Protein AF-A0A2D0QQN8-F1 (afdb_monomer)

Nearest PDB structures (foldseek):
  2l3j-assembly1_A  TM=4.358E-01  e=5.440E-01  Rattus norvegicus
  2l33-assembly1_A  TM=4.473E-01  e=2.417E+00  Homo sapiens
  4m2z-assembly1_A  TM=3.357E-01  e=1.181E+00  Aquifex aeolicus VF5
  6htu-assembly1_B  TM=4.317E-01  e=3.257E+00  Homo sapiens
  3p0c-assembly3_B-2  TM=2.765E-01  e=3.257E+00  Homo sapiens

Mean predicted aligned error: 10.03 Å

pLDDT: mean 77.39, std 14.42, range [35.22, 94.38]

Secondary structure (DSSP, 8-state):
---SSHHHHHHHHHHHHHHHHHHHHHHHHHHHHHHHHHHHHHHHHHTPPP----TT-HHHHHHT-EEEEEEE-S-TT-SS-EEEEEEEETTEEEEEEE-TTS-HHHHHHHHHHHHHHHHHHH-TTSTT--GGGGHHHHHHHHHHHSGGG------HHHHHHHHHHHHHHHT-

Structure (mmCIF, N/CA/C/O backbone):
data_AF-A0A2D0QQN8-F1
#
_entry.id   AF-A0A2D0QQN8-F1
#
loop_
_atom_site.group_PDB
_atom_site.id
_atom_site.type_symbol
_atom_site.label_atom_id
_atom_site.label_alt_id
_atom_site.label_comp_id
_atom_site.label_asym_id
_atom_site.label_entity_id
_atom_site.label_seq_id
_atom_site.pdbx_PDB_ins_code
_atom_site.Cartn_x
_atom_site.Cartn_y
_atom_site.Cartn_z
_atom_site.occupancy
_atom_site.B_iso_or_equiv
_atom_site.auth_seq_id
_atom_site.auth_comp_id
_atom_site.auth_asym_id
_atom_site.auth_atom_id
_atom_site.pdbx_PDB_model_num
ATOM 1 N N . MET A 1 1 ? -3.254 -24.231 -52.112 1.00 37.31 1 MET A N 1
ATOM 2 C CA . MET A 1 1 ? -2.057 -23.887 -51.311 1.00 37.31 1 MET A CA 1
ATOM 3 C C . MET A 1 1 ? -2.226 -22.485 -50.725 1.00 37.31 1 MET A C 1
ATOM 5 O O . MET A 1 1 ? -1.933 -21.512 -51.404 1.00 37.31 1 MET A O 1
ATOM 9 N N . ARG A 1 2 ? -2.772 -22.354 -49.509 1.00 35.22 2 ARG A N 1
ATOM 10 C CA . ARG A 1 2 ? -2.780 -21.100 -48.734 1.00 35.22 2 ARG A CA 1
ATOM 11 C C . ARG A 1 2 ? -2.558 -21.416 -47.253 1.00 35.22 2 ARG A C 1
ATOM 13 O O . ARG A 1 2 ? -3.147 -22.356 -46.738 1.00 35.22 2 ARG A O 1
ATOM 20 N N . CYS A 1 3 ? -1.676 -20.616 -46.660 1.00 37.03 3 CYS A N 1
ATOM 21 C CA . CYS A 1 3 ? -1.468 -20.322 -45.242 1.00 37.03 3 CYS A CA 1
ATOM 22 C C . CYS A 1 3 ? -1.430 -21.474 -44.223 1.00 37.03 3 CYS A C 1
ATOM 24 O O . CYS A 1 3 ? -2.368 -21.683 -43.468 1.00 37.03 3 CYS A O 1
ATOM 26 N N . TRP A 1 4 ? -0.254 -22.092 -44.078 1.00 35.31 4 TRP A N 1
ATOM 27 C CA . TRP A 1 4 ? 0.186 -22.723 -42.818 1.00 35.31 4 TRP A CA 1
ATOM 28 C C . TRP A 1 4 ? 0.997 -21.765 -41.916 1.00 35.31 4 TRP A C 1
ATOM 30 O O . TRP A 1 4 ? 1.513 -22.173 -40.881 1.00 35.31 4 TRP A O 1
ATOM 40 N N . ARG A 1 5 ? 1.137 -20.483 -42.292 1.00 40.25 5 ARG A N 1
ATOM 41 C CA . ARG A 1 5 ? 2.020 -19.525 -41.598 1.00 40.25 5 ARG A CA 1
ATOM 42 C C . ARG A 1 5 ? 1.358 -18.797 -40.412 1.00 40.25 5 ARG A C 1
ATOM 44 O O . ARG A 1 5 ? 2.071 -18.288 -39.557 1.00 40.25 5 ARG A O 1
ATOM 51 N N . ASP A 1 6 ? 0.027 -18.832 -40.308 1.00 44.50 6 ASP A N 1
ATOM 52 C CA . ASP A 1 6 ? -0.728 -18.099 -39.273 1.00 44.50 6 ASP A CA 1
ATOM 53 C C . ASP A 1 6 ? -1.042 -18.926 -38.007 1.00 44.50 6 ASP A C 1
ATOM 55 O O . ASP A 1 6 ? -1.300 -18.366 -36.941 1.00 44.50 6 ASP A O 1
ATOM 59 N N . LEU A 1 7 ? -0.945 -20.260 -38.072 1.00 42.03 7 LEU A N 1
ATOM 60 C CA . LEU A 1 7 ? -1.160 -21.146 -36.913 1.00 42.03 7 LEU A CA 1
ATOM 61 C C . LEU A 1 7 ? 0.014 -21.124 -35.917 1.00 42.03 7 LEU A C 1
ATOM 63 O O . LEU A 1 7 ? -0.201 -21.249 -34.711 1.00 42.03 7 LEU A O 1
ATOM 67 N N . GLY A 1 8 ? 1.244 -20.896 -36.395 1.00 36.53 8 GLY A N 1
ATOM 68 C CA . GLY A 1 8 ? 2.433 -20.780 -35.542 1.00 36.53 8 GLY A CA 1
ATOM 69 C C . GLY A 1 8 ? 2.409 -19.533 -34.652 1.00 36.53 8 GLY A C 1
ATOM 70 O O . GLY A 1 8 ? 2.698 -19.620 -33.464 1.00 36.53 8 GLY A O 1
ATOM 71 N N . HIS A 1 9 ? 1.969 -18.388 -35.184 1.00 42.16 9 HIS A N 1
ATOM 72 C CA . HIS A 1 9 ? 1.873 -17.139 -34.418 1.00 42.16 9 HIS A CA 1
ATOM 73 C C . HIS A 1 9 ? 0.742 -17.140 -33.381 1.00 42.16 9 HIS A C 1
ATOM 75 O O . HIS A 1 9 ? 0.879 -16.507 -32.333 1.00 42.16 9 HIS A O 1
ATOM 81 N N . CYS A 1 10 ? -0.363 -17.843 -33.648 1.00 38.53 10 CYS A N 1
ATOM 82 C CA . CYS A 1 10 ? -1.449 -17.993 -32.681 1.00 38.53 10 CYS A CA 1
ATOM 83 C C . CYS A 1 10 ? -1.025 -18.901 -31.515 1.00 38.53 10 CYS A C 1
ATOM 85 O O . CYS A 1 10 ? -1.203 -18.526 -30.359 1.00 38.53 10 CYS A O 1
ATOM 87 N N . CYS A 1 11 ? -0.361 -20.028 -31.810 1.00 42.44 11 CYS A N 1
ATOM 88 C CA . CYS A 1 11 ? 0.127 -20.964 -30.797 1.00 42.44 11 CYS A CA 1
ATOM 89 C C . CYS A 1 11 ? 1.219 -20.339 -29.906 1.00 42.44 11 CYS A C 1
ATOM 91 O O . CYS A 1 11 ? 1.130 -20.437 -28.679 1.00 42.44 11 CYS A O 1
ATOM 93 N N . GLN A 1 12 ? 2.170 -19.600 -30.498 1.00 46.25 12 GLN A N 1
ATOM 94 C CA . GLN A 1 12 ? 3.240 -18.904 -29.770 1.00 46.25 12 GLN A CA 1
ATOM 95 C C . GLN A 1 12 ? 2.690 -17.867 -28.777 1.00 46.25 12 GLN A C 1
ATOM 97 O O . GLN A 1 12 ? 3.105 -17.852 -27.624 1.00 46.25 12 GLN A O 1
ATOM 102 N N . ARG A 1 13 ? 1.680 -17.069 -29.169 1.00 47.88 13 ARG A N 1
ATOM 103 C CA . ARG A 1 13 ? 1.047 -16.086 -28.267 1.00 47.88 13 ARG A CA 1
ATOM 104 C C . ARG A 1 13 ? 0.388 -16.737 -27.053 1.00 47.88 13 ARG A C 1
ATOM 106 O O . ARG A 1 13 ? 0.477 -16.189 -25.961 1.00 47.88 13 ARG A O 1
ATOM 113 N N . THR A 1 14 ? -0.256 -17.892 -27.217 1.00 53.53 14 THR A N 1
ATOM 114 C CA . THR A 1 14 ? -0.844 -18.636 -26.087 1.00 53.53 14 THR A CA 1
ATOM 115 C C . THR A 1 14 ? 0.208 -19.212 -25.144 1.00 53.53 14 THR A C 1
ATOM 117 O O . THR A 1 14 ? -0.030 -19.253 -23.938 1.00 53.53 14 THR A O 1
ATOM 120 N N . VAL A 1 15 ? 1.356 -19.656 -25.663 1.00 57.00 15 VAL A N 1
ATOM 121 C CA . VAL A 1 15 ? 2.470 -20.152 -24.840 1.00 57.00 15 VAL A CA 1
ATOM 122 C C . VAL A 1 15 ? 3.132 -18.991 -24.100 1.00 57.00 15 VAL A C 1
ATOM 124 O O . VAL A 1 15 ? 3.266 -19.064 -22.884 1.00 57.00 15 VAL A O 1
ATOM 127 N N . ASP A 1 16 ? 3.411 -17.878 -24.781 1.00 61.62 16 ASP A N 1
ATOM 128 C CA . ASP A 1 16 ? 3.992 -16.675 -24.175 1.00 61.62 16 ASP A CA 1
ATOM 129 C C . ASP A 1 16 ? 3.077 -16.074 -23.094 1.00 61.62 16 ASP A C 1
ATOM 131 O O . ASP A 1 16 ? 3.538 -15.725 -22.009 1.00 61.62 16 ASP A O 1
ATOM 135 N N . GLN A 1 17 ? 1.759 -16.018 -23.326 1.00 60.88 17 GLN A N 1
ATOM 136 C CA . GLN A 1 17 ? 0.790 -15.563 -22.318 1.00 60.88 17 GLN A CA 1
ATOM 137 C C . GLN A 1 17 ? 0.728 -16.489 -21.100 1.00 60.88 17 GLN A C 1
ATOM 139 O O . GLN A 1 17 ? 0.661 -16.007 -19.969 1.00 60.88 17 GLN A O 1
ATOM 144 N N . ARG A 1 18 ? 0.769 -17.812 -21.307 1.00 65.62 18 ARG A N 1
ATOM 145 C CA . ARG A 1 18 ? 0.808 -18.789 -20.209 1.00 65.62 18 ARG A CA 1
ATOM 146 C C . ARG A 1 18 ? 2.106 -18.688 -19.420 1.00 65.62 18 ARG A C 1
ATOM 148 O O . ARG A 1 18 ? 2.042 -18.724 -18.197 1.00 65.62 18 ARG A O 1
ATOM 155 N N . CYS A 1 19 ? 3.241 -18.497 -20.089 1.00 68.56 19 CYS A N 1
ATOM 156 C CA . CYS A 1 19 ? 4.531 -18.260 -19.445 1.00 68.56 19 CYS A CA 1
ATOM 157 C C . CYS A 1 19 ? 4.510 -16.973 -18.609 1.00 68.56 19 CYS A C 1
ATOM 159 O O . CYS A 1 19 ? 4.942 -16.989 -17.462 1.00 68.56 19 CYS A O 1
ATOM 161 N N . LEU A 1 20 ? 3.940 -15.879 -19.126 1.00 66.62 20 LEU A N 1
ATOM 162 C CA . LEU A 1 20 ? 3.797 -14.621 -18.381 1.00 66.62 20 LEU A CA 1
ATOM 163 C C . LEU A 1 20 ? 2.878 -14.756 -17.159 1.00 66.62 20 LEU A C 1
ATOM 165 O O . LEU A 1 20 ? 3.180 -14.210 -16.099 1.00 66.62 20 LEU A O 1
ATOM 169 N N . LEU A 1 21 ? 1.764 -15.482 -17.286 1.00 72.38 21 LEU A N 1
ATOM 170 C CA . LEU A 1 21 ? 0.868 -15.782 -16.164 1.00 72.38 21 LEU A CA 1
ATOM 171 C C . LEU A 1 21 ? 1.560 -16.650 -15.106 1.00 72.38 21 LEU A C 1
ATOM 173 O O . LEU A 1 21 ? 1.434 -16.372 -13.916 1.00 72.38 21 LEU A O 1
ATOM 177 N N . TRP A 1 22 ? 2.328 -17.651 -15.536 1.00 67.19 22 TRP A N 1
ATOM 178 C CA . TRP A 1 22 ? 3.123 -18.502 -14.653 1.00 67.19 22 TRP A CA 1
ATOM 179 C C . TRP A 1 22 ? 4.190 -17.716 -13.897 1.00 67.19 22 TRP A C 1
ATOM 181 O O . TRP A 1 22 ? 4.249 -17.796 -12.673 1.00 67.19 22 TRP A O 1
ATOM 191 N N . LEU A 1 23 ? 4.964 -16.886 -14.598 1.00 71.12 23 LEU A N 1
ATOM 192 C CA . LEU A 1 23 ? 5.975 -16.019 -13.992 1.00 71.12 23 LEU A CA 1
ATOM 193 C C . LEU A 1 23 ? 5.355 -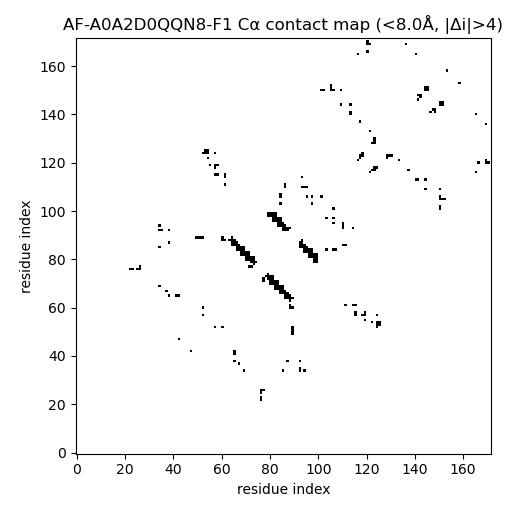15.074 -12.956 1.00 71.12 23 LEU A C 1
ATOM 195 O O . LEU A 1 23 ? 5.911 -14.885 -11.879 1.00 71.12 23 LEU A O 1
ATOM 199 N N . ARG A 1 24 ? 4.171 -14.512 -13.235 1.00 76.00 24 ARG A N 1
ATOM 200 C CA . ARG A 1 24 ? 3.439 -13.672 -12.271 1.00 76.00 24 ARG A CA 1
ATOM 201 C C . ARG A 1 24 ? 2.995 -14.449 -11.033 1.00 76.00 24 ARG A C 1
ATOM 203 O O . ARG A 1 24 ? 3.114 -13.925 -9.928 1.00 76.00 24 ARG A O 1
ATOM 210 N N . ALA A 1 25 ? 2.504 -15.675 -11.202 1.00 79.94 25 ALA A N 1
ATOM 211 C CA . ALA A 1 25 ? 2.123 -16.526 -10.080 1.00 79.94 25 ALA A CA 1
ATOM 212 C C . ALA A 1 25 ? 3.343 -16.898 -9.221 1.00 79.94 25 ALA A C 1
ATOM 214 O O . ALA A 1 25 ? 3.278 -16.832 -7.995 1.00 79.94 25 ALA A O 1
ATOM 215 N N . GLU A 1 26 ? 4.476 -17.207 -9.850 1.00 81.94 26 GLU A N 1
ATOM 216 C CA . GLU A 1 26 ? 5.728 -17.509 -9.155 1.00 81.94 26 GLU A CA 1
ATOM 217 C C . GLU A 1 26 ? 6.265 -16.295 -8.382 1.00 81.94 26 GLU A C 1
ATOM 219 O O . GLU A 1 26 ? 6.591 -16.417 -7.199 1.00 81.94 26 GLU A O 1
ATOM 224 N N . ILE A 1 27 ? 6.261 -15.102 -9.000 1.00 81.94 27 ILE A N 1
ATOM 225 C CA . ILE A 1 27 ? 6.563 -13.823 -8.328 1.00 81.94 27 ILE A CA 1
ATOM 226 C C . ILE A 1 27 ? 5.707 -13.675 -7.074 1.00 81.94 27 ILE A C 1
ATOM 228 O O . ILE A 1 27 ? 6.228 -13.393 -5.993 1.00 81.94 27 ILE A O 1
ATOM 232 N N . PHE A 1 28 ? 4.395 -13.858 -7.222 1.00 84.31 28 PHE A N 1
ATOM 233 C CA . PHE A 1 28 ? 3.441 -13.665 -6.142 1.00 84.31 28 PHE A CA 1
ATOM 234 C C . PHE A 1 28 ? 3.701 -14.622 -4.976 1.00 84.31 28 PHE A C 1
ATOM 236 O O . PHE A 1 28 ? 3.776 -14.183 -3.830 1.00 84.31 28 PHE A O 1
ATOM 243 N N . VAL A 1 29 ? 3.907 -15.911 -5.256 1.00 86.44 29 VAL A N 1
ATOM 244 C CA . VAL A 1 29 ? 4.176 -16.926 -4.228 1.00 86.44 29 VAL A CA 1
ATOM 245 C C . VAL A 1 29 ? 5.480 -16.628 -3.487 1.00 86.44 29 VAL A C 1
ATOM 247 O O . VAL A 1 29 ? 5.509 -16.652 -2.253 1.00 86.44 29 VAL A O 1
ATOM 250 N N . LEU A 1 30 ? 6.552 -16.297 -4.212 1.00 86.94 30 LEU A N 1
ATOM 251 C CA . LEU A 1 30 ? 7.842 -15.952 -3.612 1.00 86.94 30 LEU A CA 1
ATOM 252 C C . LEU A 1 30 ? 7.742 -14.710 -2.721 1.00 86.94 30 LEU A C 1
ATOM 254 O O . LEU A 1 30 ? 8.288 -14.701 -1.615 1.00 86.94 30 LEU A O 1
ATOM 258 N N . LEU A 1 31 ? 7.045 -13.671 -3.185 1.00 87.31 31 LEU A N 1
ATOM 259 C CA . LEU A 1 31 ? 6.802 -12.460 -2.403 1.00 87.31 31 LEU A CA 1
ATOM 260 C C . LEU A 1 31 ? 5.982 -12.763 -1.158 1.00 87.31 31 LEU A C 1
ATOM 262 O O . LEU A 1 31 ? 6.389 -12.372 -0.069 1.00 87.31 31 LEU A O 1
ATOM 266 N N . HIS A 1 32 ? 4.885 -13.504 -1.303 1.00 88.69 32 HIS A N 1
ATOM 267 C CA . HIS A 1 32 ? 4.028 -13.899 -0.193 1.00 88.69 32 HIS A CA 1
ATOM 268 C C . HIS A 1 32 ? 4.832 -14.588 0.915 1.00 88.69 32 HIS A C 1
ATOM 270 O O . HIS A 1 32 ? 4.762 -14.171 2.069 1.00 88.69 32 HIS A O 1
ATOM 276 N N . PHE A 1 33 ? 5.651 -15.592 0.584 1.00 88.25 33 PHE A N 1
ATOM 277 C CA . PHE A 1 33 ? 6.454 -16.289 1.591 1.00 88.25 33 PHE A CA 1
ATOM 278 C C . PHE A 1 33 ? 7.505 -15.388 2.240 1.00 88.25 33 PHE A C 1
ATOM 280 O O . PHE A 1 33 ? 7.653 -15.412 3.463 1.00 88.25 33 PHE A O 1
ATOM 287 N N . LYS A 1 34 ? 8.215 -14.572 1.452 1.00 90.19 34 LYS A N 1
ATOM 288 C CA . LYS A 1 34 ? 9.229 -13.650 1.981 1.00 90.19 34 LYS A CA 1
ATOM 289 C C . LYS A 1 34 ? 8.625 -12.605 2.911 1.00 90.19 34 LYS A C 1
ATOM 291 O O . LYS A 1 34 ? 9.156 -12.383 3.994 1.00 90.19 34 LYS A O 1
ATOM 296 N N . VAL A 1 35 ? 7.521 -11.987 2.501 1.00 90.31 35 VAL A N 1
ATOM 297 C CA . VAL A 1 35 ? 6.822 -10.972 3.294 1.00 90.31 35 VAL A CA 1
ATOM 298 C C . VAL A 1 35 ? 6.238 -11.599 4.547 1.00 90.31 35 VAL A C 1
ATOM 300 O O . VAL A 1 35 ? 6.473 -11.084 5.632 1.00 90.31 35 VAL A O 1
ATOM 303 N N . ARG A 1 36 ? 5.560 -12.748 4.437 1.00 90.56 36 ARG A N 1
ATOM 304 C CA . ARG A 1 36 ? 5.029 -13.465 5.601 1.00 90.56 36 ARG A CA 1
ATOM 305 C C . ARG A 1 36 ? 6.132 -13.781 6.609 1.00 90.56 36 ARG A C 1
ATOM 307 O O . ARG A 1 36 ? 5.957 -13.516 7.790 1.00 90.56 36 ARG A O 1
ATOM 314 N N . SER A 1 37 ? 7.270 -14.295 6.145 1.00 90.88 37 SER A N 1
ATOM 315 C CA . SER A 1 37 ? 8.417 -14.576 7.011 1.00 90.88 37 SER A CA 1
ATOM 316 C C . SER A 1 37 ? 8.975 -13.311 7.664 1.00 90.88 37 SER A C 1
ATOM 318 O O . SER A 1 37 ? 9.312 -13.350 8.842 1.00 90.88 37 SER A O 1
ATOM 320 N N . ALA A 1 38 ? 9.082 -12.206 6.923 1.00 91.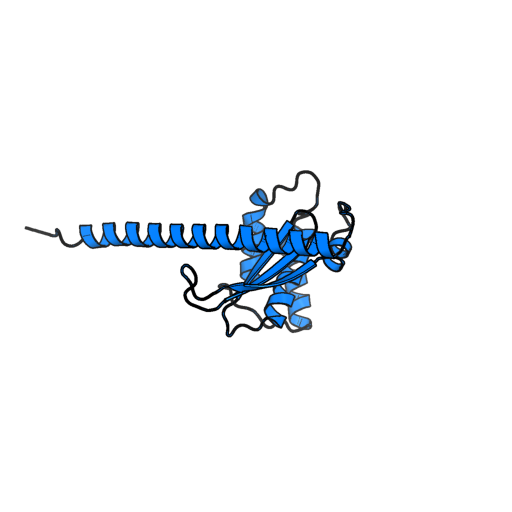00 38 ALA A N 1
ATOM 321 C CA . ALA A 1 38 ? 9.596 -10.942 7.446 1.00 91.00 38 ALA A CA 1
ATOM 322 C C . ALA A 1 38 ? 8.655 -10.323 8.489 1.00 91.00 38 ALA A C 1
ATOM 324 O O . ALA A 1 38 ? 9.115 -9.887 9.541 1.00 91.00 38 ALA A O 1
ATOM 325 N N . VAL A 1 39 ? 7.345 -10.352 8.232 1.00 88.31 39 VAL A N 1
ATOM 326 C CA . VAL A 1 39 ? 6.314 -9.900 9.174 1.00 88.31 39 VAL A CA 1
ATOM 327 C C . VAL A 1 39 ? 6.343 -10.761 10.437 1.00 88.31 39 VAL A C 1
ATOM 329 O O . VAL A 1 39 ? 6.418 -10.219 11.532 1.00 88.31 39 VAL A O 1
ATOM 332 N N . SER A 1 40 ? 6.358 -12.094 10.314 1.00 88.38 40 SER A N 1
ATOM 333 C CA . SER A 1 40 ? 6.447 -12.993 11.475 1.00 88.38 40 SER A CA 1
ATOM 334 C C . SER A 1 40 ? 7.707 -12.744 12.304 1.00 88.38 40 SER A C 1
ATOM 336 O O . SER A 1 40 ? 7.609 -12.579 13.516 1.00 88.38 40 SER A O 1
ATOM 338 N N . ALA A 1 41 ? 8.871 -12.624 11.659 1.00 89.06 41 ALA A N 1
ATOM 339 C CA . ALA A 1 41 ? 10.123 -12.335 12.354 1.00 89.06 41 ALA A CA 1
ATOM 340 C C . ALA A 1 41 ? 10.099 -10.964 13.052 1.00 89.06 41 ALA A C 1
ATOM 342 O O . ALA A 1 41 ? 10.580 -10.838 14.176 1.00 89.06 41 ALA A O 1
ATOM 343 N N . SER A 1 42 ? 9.512 -9.944 12.416 1.00 88.31 42 SER A N 1
ATOM 344 C CA . SER A 1 42 ? 9.336 -8.620 13.022 1.00 88.31 42 SER A CA 1
ATOM 345 C C . SER A 1 42 ? 8.460 -8.678 14.273 1.00 88.31 42 SER A C 1
ATOM 347 O O . SER A 1 42 ? 8.798 -8.047 15.272 1.00 88.31 42 SER A O 1
ATOM 349 N N . ARG A 1 43 ? 7.381 -9.469 14.250 1.00 86.06 43 ARG A N 1
ATOM 350 C CA . ARG A 1 43 ? 6.465 -9.634 15.393 1.00 86.06 43 ARG A CA 1
ATOM 351 C C . ARG A 1 43 ? 7.112 -10.328 16.563 1.00 86.06 43 ARG A C 1
ATOM 353 O O . ARG A 1 43 ? 6.984 -9.893 17.702 1.00 86.06 43 ARG A O 1
ATOM 360 N N . GLU A 1 44 ? 7.820 -11.408 16.272 1.00 87.81 44 GLU A N 1
ATOM 361 C CA . GLU A 1 44 ? 8.555 -12.153 17.286 1.00 87.81 44 GLU A CA 1
ATOM 362 C C . GLU A 1 44 ? 9.630 -11.269 17.928 1.00 87.81 44 GLU A C 1
ATOM 364 O O . GLU A 1 44 ? 9.767 -11.258 19.149 1.00 87.81 44 GLU A O 1
ATOM 369 N N . ALA A 1 45 ? 10.331 -10.463 17.125 1.00 88.75 45 ALA A N 1
ATOM 370 C CA . ALA A 1 45 ? 11.330 -9.520 17.618 1.00 88.75 45 ALA A CA 1
ATOM 371 C C . ALA A 1 45 ? 10.722 -8.344 18.400 1.00 88.75 45 ALA A C 1
ATOM 373 O O . ALA A 1 45 ? 11.338 -7.862 19.350 1.00 88.75 45 ALA A O 1
ATOM 374 N N . SER A 1 46 ? 9.532 -7.868 18.019 1.00 84.12 46 SER A N 1
ATOM 375 C CA . SER A 1 46 ? 8.858 -6.765 18.711 1.00 84.12 46 SER A CA 1
ATOM 376 C C . SER A 1 46 ? 8.255 -7.194 20.050 1.00 84.12 46 SER A C 1
ATOM 378 O O . SER A 1 46 ? 8.009 -6.339 20.903 1.00 84.12 46 SER A O 1
ATOM 380 N N . GLY A 1 47 ? 8.032 -8.500 20.253 1.00 77.50 47 GLY A N 1
ATOM 381 C CA . GLY A 1 47 ? 7.481 -9.069 21.485 1.00 77.50 47 GLY A CA 1
ATOM 382 C C . GLY A 1 47 ? 6.065 -8.582 21.805 1.00 77.50 47 GLY A C 1
ATOM 383 O O . GLY A 1 47 ? 5.589 -8.760 22.927 1.00 77.50 47 GLY A O 1
ATOM 384 N N . ARG A 1 48 ? 5.394 -7.929 20.847 1.00 73.56 48 ARG A N 1
ATOM 385 C CA . ARG A 1 48 ? 4.065 -7.349 21.038 1.00 73.56 48 ARG A CA 1
ATOM 386 C C . ARG A 1 48 ? 3.013 -8.445 20.980 1.00 73.56 48 ARG A C 1
ATOM 388 O O . ARG A 1 48 ? 2.969 -9.237 20.041 1.00 73.56 48 ARG A O 1
ATOM 395 N N . VAL A 1 49 ? 2.139 -8.469 21.983 1.00 64.06 49 VAL A N 1
ATOM 396 C CA . VAL A 1 49 ? 0.967 -9.343 21.969 1.00 64.06 49 VAL A CA 1
ATOM 397 C C . VAL A 1 49 ? -0.015 -8.787 20.950 1.00 64.06 49 VAL A C 1
ATOM 399 O O . VAL A 1 49 ? -0.394 -7.620 21.011 1.00 64.06 49 VAL A O 1
ATOM 402 N N . PHE A 1 50 ? -0.395 -9.630 19.997 1.00 64.00 50 PHE A N 1
ATOM 403 C CA . PHE A 1 50 ? -1.384 -9.294 18.991 1.00 64.00 50 PHE A CA 1
ATOM 404 C C . PHE A 1 50 ? -2.740 -9.036 19.659 1.00 64.00 50 PHE A C 1
ATOM 406 O O . PHE A 1 50 ? -3.318 -9.943 20.257 1.00 64.00 50 PHE A O 1
ATOM 413 N N . VAL A 1 51 ? -3.234 -7.804 19.551 1.00 65.31 51 VAL A N 1
ATOM 414 C CA . VAL A 1 51 ? -4.610 -7.442 19.896 1.00 65.31 51 VAL A CA 1
ATOM 415 C C . VAL A 1 51 ? -5.331 -7.174 18.580 1.00 65.31 51 VAL A C 1
ATOM 417 O O . VAL A 1 51 ? -4.883 -6.341 17.789 1.00 65.31 51 VAL A O 1
ATOM 420 N N . GLU A 1 52 ? -6.410 -7.909 18.311 1.00 66.38 52 GLU A N 1
ATOM 421 C CA . GLU A 1 52 ? -7.300 -7.581 17.195 1.00 66.38 52 GLU A CA 1
ATOM 422 C C . GLU A 1 52 ? -7.944 -6.228 17.489 1.00 66.38 52 GLU A C 1
ATOM 424 O O . GLU A 1 52 ? -8.797 -6.127 18.370 1.00 66.38 52 GLU A O 1
ATOM 429 N N . ALA A 1 53 ? -7.506 -5.185 16.781 1.00 67.19 53 ALA A N 1
ATOM 430 C CA . ALA A 1 53 ? -8.171 -3.892 16.853 1.00 67.19 53 ALA A CA 1
ATOM 431 C C . ALA A 1 53 ? -9.505 -3.998 16.109 1.00 67.19 53 ALA A C 1
ATOM 433 O O . ALA A 1 53 ? -9.558 -4.514 14.985 1.00 67.19 53 ALA A O 1
ATOM 434 N N . GLY A 1 54 ? -10.567 -3.543 16.763 1.00 64.94 54 GLY A N 1
ATOM 435 C CA . GLY A 1 54 ? -11.932 -3.618 16.263 1.00 64.94 54 GLY A CA 1
ATOM 436 C C . GLY A 1 54 ? -12.239 -2.571 15.192 1.00 64.94 54 GLY A C 1
ATOM 437 O O . GLY A 1 54 ? -11.409 -1.742 14.816 1.00 64.94 54 GLY A O 1
ATOM 438 N N . LEU A 1 55 ? -13.486 -2.589 14.714 1.00 66.56 55 LEU A N 1
ATOM 439 C CA . LEU A 1 55 ? -14.024 -1.525 13.862 1.00 66.56 55 LEU A CA 1
ATOM 440 C C . LEU A 1 55 ? -13.920 -0.169 14.582 1.00 66.56 55 LEU A C 1
ATOM 442 O O . LEU A 1 55 ? -14.420 -0.033 15.698 1.00 66.56 55 LEU A O 1
ATOM 446 N N . GLY A 1 56 ? -13.330 0.833 13.931 1.00 71.94 56 GLY A N 1
ATOM 447 C CA . GLY A 1 56 ? -13.089 2.170 14.491 1.00 71.94 56 GLY A CA 1
ATOM 448 C C . GLY A 1 56 ? -11.681 2.389 15.061 1.00 71.94 56 GLY A C 1
ATOM 449 O O . GLY A 1 56 ? -11.340 3.522 15.401 1.00 71.94 56 GLY A O 1
ATOM 450 N N . GLU A 1 57 ? -10.853 1.344 15.151 1.00 80.56 57 GLU A N 1
ATOM 451 C CA . GLU A 1 57 ? -9.463 1.418 15.627 1.00 80.56 57 GLU A CA 1
ATOM 452 C C . GLU A 1 57 ? -8.442 1.331 14.474 1.00 80.56 57 GLU A C 1
ATOM 454 O O . GLU A 1 57 ? -7.245 1.130 14.691 1.00 80.56 57 GLU A O 1
ATOM 459 N N . GLU A 1 58 ? -8.882 1.509 13.225 1.00 82.50 58 GLU A N 1
ATOM 460 C CA . GLU A 1 58 ? -8.063 1.315 12.024 1.00 82.50 58 GLU A CA 1
ATOM 461 C C . GLU A 1 58 ? -6.862 2.269 11.962 1.00 82.50 58 GLU A C 1
ATOM 463 O O . GLU A 1 58 ? -5.752 1.858 11.614 1.00 82.50 58 GLU A O 1
ATOM 468 N N . ALA A 1 59 ? -7.056 3.532 12.352 1.00 82.62 59 ALA A N 1
ATOM 469 C CA . ALA A 1 59 ? -5.987 4.528 12.399 1.00 82.62 59 ALA A CA 1
ATOM 470 C C . ALA A 1 59 ? -4.919 4.180 13.453 1.00 82.62 59 ALA A C 1
ATOM 472 O O . ALA A 1 59 ? -3.723 4.383 13.225 1.00 82.62 59 ALA A O 1
ATOM 473 N N . MET A 1 60 ? -5.339 3.613 14.589 1.00 83.69 60 MET A N 1
ATOM 474 C CA . MET A 1 60 ? -4.433 3.144 15.638 1.00 83.69 60 MET A CA 1
ATOM 475 C C . MET A 1 60 ? -3.660 1.908 15.168 1.00 83.69 60 MET A C 1
ATOM 477 O O . MET A 1 60 ? -2.432 1.889 15.246 1.00 83.69 60 MET A O 1
ATOM 481 N N . ALA A 1 61 ? -4.353 0.940 14.560 1.00 84.56 61 ALA A N 1
ATOM 482 C CA . ALA A 1 61 ? -3.736 -0.242 13.966 1.00 84.56 61 ALA A CA 1
ATOM 483 C C . ALA A 1 61 ? -2.691 0.121 12.894 1.00 84.56 61 ALA A C 1
ATOM 485 O O . ALA A 1 61 ? -1.640 -0.515 12.811 1.00 84.56 61 ALA A O 1
ATOM 486 N N . LEU A 1 62 ? -2.938 1.168 12.098 1.00 86.19 62 LEU A N 1
ATOM 487 C CA . LEU A 1 62 ? -1.978 1.664 11.111 1.00 86.19 62 LEU A CA 1
ATOM 488 C C . LEU A 1 62 ? -0.769 2.365 11.749 1.00 86.19 62 LEU A C 1
ATOM 490 O O . LEU A 1 62 ? 0.346 2.237 11.243 1.00 86.19 62 LEU A O 1
ATOM 494 N N . SER A 1 63 ? -0.963 3.108 12.841 1.00 85.94 63 SER A N 1
ATOM 495 C CA . SER A 1 63 ? 0.137 3.754 13.569 1.00 85.94 63 SER A CA 1
ATOM 496 C C . SER A 1 63 ? 1.073 2.737 14.226 1.00 85.94 63 SER A C 1
ATOM 498 O O . SER A 1 63 ? 2.270 2.990 14.351 1.00 85.94 63 SER A O 1
ATOM 500 N N . GLU A 1 64 ? 0.541 1.593 14.649 1.00 86.31 64 GLU A N 1
ATOM 501 C CA . GLU A 1 64 ? 1.308 0.505 15.266 1.00 86.31 64 GLU A CA 1
ATOM 502 C C . GLU A 1 64 ? 1.870 -0.501 14.256 1.00 86.31 64 GLU A C 1
ATOM 504 O O . GLU A 1 64 ? 2.587 -1.426 14.645 1.00 86.31 64 GLU A O 1
ATOM 509 N N . ALA A 1 65 ? 1.565 -0.305 12.972 1.00 87.94 65 ALA A N 1
ATOM 510 C CA . ALA A 1 65 ? 1.951 -1.190 11.892 1.00 87.94 65 ALA A CA 1
ATOM 511 C C . ALA A 1 65 ? 3.465 -1.383 11.801 1.00 87.94 65 ALA A C 1
ATOM 513 O O . ALA A 1 65 ? 4.260 -0.439 11.866 1.00 87.94 65 ALA A O 1
ATOM 514 N N . GLU A 1 66 ? 3.853 -2.625 11.552 1.00 90.19 66 GLU A N 1
ATOM 515 C CA . GLU A 1 66 ? 5.237 -2.984 11.289 1.00 90.19 66 GLU A CA 1
ATOM 516 C C . GLU A 1 66 ? 5.569 -2.685 9.834 1.00 90.19 66 GLU A C 1
ATOM 518 O O . GLU A 1 66 ? 4.745 -2.880 8.940 1.00 90.19 66 GLU A O 1
ATOM 523 N N . TYR A 1 67 ? 6.788 -2.225 9.591 1.00 91.38 67 TYR A N 1
ATOM 524 C CA . TYR A 1 67 ? 7.244 -1.841 8.266 1.00 91.38 67 TYR A CA 1
ATOM 525 C C . TYR A 1 67 ? 8.646 -2.377 8.014 1.00 91.38 67 TYR A C 1
ATOM 527 O O . TYR A 1 67 ? 9.491 -2.392 8.910 1.00 91.38 67 TYR A O 1
ATOM 535 N N . GLY A 1 68 ? 8.915 -2.749 6.767 1.00 92.56 68 GLY A N 1
ATOM 536 C CA . GLY A 1 68 ? 10.259 -3.092 6.346 1.00 92.56 68 GLY A CA 1
ATOM 537 C C . GLY A 1 68 ? 10.432 -3.100 4.838 1.00 92.56 68 GLY A C 1
ATOM 538 O O . GLY A 1 68 ? 9.485 -2.990 4.058 1.00 92.56 68 GLY A O 1
ATOM 539 N N . VAL A 1 69 ? 11.689 -3.256 4.430 1.00 93.06 69 VAL A N 1
ATOM 540 C CA . VAL A 1 69 ? 12.091 -3.322 3.025 1.00 93.06 69 VAL A CA 1
ATOM 541 C C . VAL A 1 69 ? 12.890 -4.596 2.798 1.00 93.06 69 VAL A C 1
ATOM 543 O O . VAL A 1 69 ? 13.828 -4.903 3.532 1.00 93.06 69 VAL A O 1
ATOM 546 N N . LEU A 1 70 ? 12.525 -5.342 1.762 1.00 90.88 70 LEU A N 1
ATOM 547 C CA . LEU A 1 70 ? 13.199 -6.559 1.334 1.00 90.88 70 LEU A CA 1
ATOM 548 C C . LEU A 1 70 ? 13.875 -6.322 -0.010 1.00 90.88 70 LEU A C 1
ATOM 550 O O . LEU A 1 70 ? 13.236 -5.922 -0.980 1.00 90.88 70 LEU A O 1
ATOM 554 N N . SER A 1 71 ? 15.167 -6.626 -0.090 1.00 88.00 71 SER A N 1
ATOM 555 C CA . SER A 1 71 ? 15.870 -6.646 -1.371 1.00 88.00 71 SER A CA 1
ATOM 556 C C . SER A 1 71 ? 15.521 -7.927 -2.131 1.00 88.00 71 SER A C 1
ATOM 558 O O . SER A 1 71 ? 15.725 -9.046 -1.647 1.00 88.00 71 SER A O 1
ATOM 560 N N . LEU A 1 72 ? 14.972 -7.773 -3.330 1.00 85.12 72 LEU A N 1
ATOM 561 C CA . LEU A 1 72 ? 14.684 -8.863 -4.247 1.00 85.12 72 LEU A CA 1
ATOM 562 C C . LEU A 1 72 ? 15.888 -9.023 -5.175 1.00 85.12 72 LEU A C 1
ATOM 564 O O . LEU A 1 72 ? 16.216 -8.146 -5.977 1.00 85.12 72 LEU A O 1
ATOM 568 N N . ALA A 1 73 ? 16.586 -10.147 -5.003 1.00 72.50 73 ALA A N 1
ATOM 569 C CA . ALA A 1 73 ? 17.772 -10.476 -5.777 1.00 72.50 73 ALA A CA 1
ATOM 570 C C . ALA A 1 73 ? 17.469 -10.559 -7.280 1.00 72.50 73 ALA A C 1
ATOM 572 O O . ALA A 1 73 ? 16.353 -10.871 -7.686 1.00 72.50 73 ALA A O 1
ATOM 573 N N . HIS A 1 74 ? 18.512 -10.343 -8.083 1.00 62.56 74 HIS A N 1
ATOM 574 C CA . HIS A 1 74 ? 18.497 -10.356 -9.548 1.00 62.56 74 HIS A CA 1
ATOM 575 C C . HIS A 1 74 ? 18.382 -11.776 -10.131 1.00 62.56 74 HIS A C 1
ATOM 577 O O . HIS A 1 74 ? 19.210 -12.204 -10.931 1.00 62.56 74 HIS A O 1
ATOM 583 N N . ARG A 1 75 ? 17.417 -12.558 -9.650 1.00 64.31 75 ARG A N 1
ATOM 584 C CA . ARG A 1 75 ? 17.097 -13.875 -10.195 1.00 64.31 75 ARG A CA 1
ATOM 585 C C . ARG A 1 75 ? 15.703 -13.823 -10.791 1.00 64.31 75 ARG A C 1
ATOM 587 O O . ARG A 1 75 ? 14.845 -13.094 -10.287 1.00 64.31 75 ARG A O 1
ATOM 594 N N . GLU A 1 76 ? 15.498 -14.620 -11.837 1.00 57.03 76 GLU A N 1
ATOM 595 C CA . GLU A 1 76 ? 14.157 -14.938 -12.317 1.00 57.03 76 GLU A CA 1
ATOM 596 C C . GLU A 1 76 ? 13.272 -15.249 -11.104 1.00 57.03 76 GLU A C 1
ATOM 598 O O . GLU A 1 76 ? 13.718 -15.950 -10.186 1.00 57.03 76 GLU A O 1
ATOM 603 N N . PRO A 1 77 ? 12.075 -14.657 -11.021 1.00 65.62 77 PRO A N 1
ATOM 604 C CA . PRO A 1 77 ? 11.322 -13.986 -12.092 1.00 65.62 77 PRO A CA 1
ATOM 605 C C . PRO A 1 77 ? 11.499 -12.449 -12.221 1.00 65.62 77 PRO A C 1
ATOM 607 O O . PRO A 1 77 ? 10.795 -11.819 -13.012 1.00 65.62 77 PRO A O 1
ATOM 610 N N . PHE A 1 78 ? 12.413 -11.810 -11.481 1.00 67.00 78 PHE A N 1
ATOM 611 C CA . PHE A 1 78 ? 12.622 -10.355 -11.563 1.00 67.00 78 PHE A CA 1
ATOM 612 C C . PHE A 1 78 ? 13.720 -10.000 -12.574 1.00 67.00 78 PHE A C 1
ATOM 614 O O . PHE A 1 78 ? 14.863 -10.428 -12.439 1.00 67.00 78 PHE A O 1
ATOM 621 N N . ALA A 1 79 ? 13.407 -9.139 -13.549 1.00 64.69 79 ALA A N 1
ATOM 622 C CA . ALA A 1 79 ? 14.357 -8.668 -14.570 1.00 64.69 79 ALA A CA 1
ATOM 623 C C . ALA A 1 79 ? 15.458 -7.720 -14.026 1.00 64.69 79 ALA A C 1
ATOM 625 O O . ALA A 1 79 ? 16.249 -7.166 -14.787 1.00 64.69 79 ALA A O 1
ATOM 626 N N . GLY A 1 80 ? 15.490 -7.477 -12.711 1.00 74.12 80 GLY A N 1
ATOM 627 C CA . GLY A 1 80 ? 16.226 -6.395 -12.061 1.00 74.12 80 GLY A CA 1
ATOM 628 C C . GLY A 1 80 ? 16.395 -6.631 -10.559 1.00 74.12 80 GLY A C 1
ATOM 629 O O . GLY A 1 80 ? 15.700 -7.456 -9.975 1.00 74.12 80 GLY A O 1
ATOM 630 N N . ARG A 1 81 ? 17.332 -5.912 -9.919 1.00 79.94 81 ARG A N 1
ATOM 631 C CA . ARG A 1 81 ? 17.292 -5.772 -8.453 1.00 79.94 81 ARG A CA 1
ATOM 632 C C . ARG A 1 81 ? 16.080 -4.914 -8.115 1.00 79.94 81 ARG A C 1
ATOM 634 O O . ARG A 1 81 ? 16.073 -3.745 -8.477 1.00 79.94 81 ARG A O 1
ATOM 641 N N . CYS A 1 82 ? 15.095 -5.480 -7.438 1.00 87.62 82 CYS A N 1
ATOM 642 C CA . CYS A 1 82 ? 13.900 -4.763 -6.998 1.00 87.62 82 CYS A CA 1
ATOM 643 C C . CYS A 1 82 ? 13.892 -4.657 -5.471 1.00 87.62 82 CYS A C 1
ATOM 645 O O . CYS A 1 82 ? 14.562 -5.427 -4.782 1.00 87.62 82 CYS A O 1
ATOM 647 N N . ALA A 1 83 ? 13.121 -3.723 -4.933 1.00 90.06 83 ALA A N 1
ATOM 648 C CA . ALA A 1 83 ? 12.840 -3.640 -3.506 1.00 90.06 83 ALA A CA 1
ATOM 649 C C . ALA A 1 83 ? 11.358 -3.943 -3.274 1.00 90.06 83 ALA A C 1
ATOM 651 O O . ALA A 1 83 ? 10.512 -3.413 -3.981 1.00 90.06 83 ALA A O 1
ATOM 652 N N . ALA A 1 84 ? 11.030 -4.785 -2.300 1.00 91.94 84 ALA A N 1
ATOM 653 C CA . ALA A 1 84 ? 9.663 -4.962 -1.825 1.00 91.94 84 ALA A CA 1
ATOM 654 C C . ALA A 1 84 ? 9.510 -4.253 -0.483 1.00 91.94 84 ALA A C 1
ATOM 656 O O . ALA A 1 84 ? 10.095 -4.682 0.513 1.00 91.94 84 ALA A O 1
ATOM 657 N N . LEU A 1 85 ? 8.728 -3.180 -0.462 1.00 94.12 85 LEU A N 1
ATOM 658 C CA . LEU A 1 85 ? 8.264 -2.571 0.774 1.00 94.12 85 LEU A CA 1
ATOM 659 C C . LEU A 1 85 ? 7.091 -3.390 1.285 1.00 94.12 85 LEU A C 1
ATOM 661 O O . LEU A 1 85 ? 6.214 -3.752 0.500 1.00 94.12 85 LEU A O 1
ATOM 665 N N . TRP A 1 86 ? 7.054 -3.657 2.582 1.00 94.38 86 TRP A N 1
ATOM 666 C CA . TRP A 1 86 ? 5.931 -4.333 3.209 1.00 94.38 86 TRP A CA 1
ATOM 667 C C . TRP A 1 86 ? 5.480 -3.593 4.460 1.00 94.38 86 TRP A C 1
ATOM 669 O O . TRP A 1 86 ? 6.277 -2.970 5.161 1.00 94.38 86 TRP A O 1
ATOM 679 N N . LEU A 1 87 ? 4.181 -3.676 4.720 1.00 93.38 87 LEU A N 1
ATOM 680 C CA . LEU A 1 87 ? 3.530 -3.125 5.895 1.00 93.38 87 LEU A CA 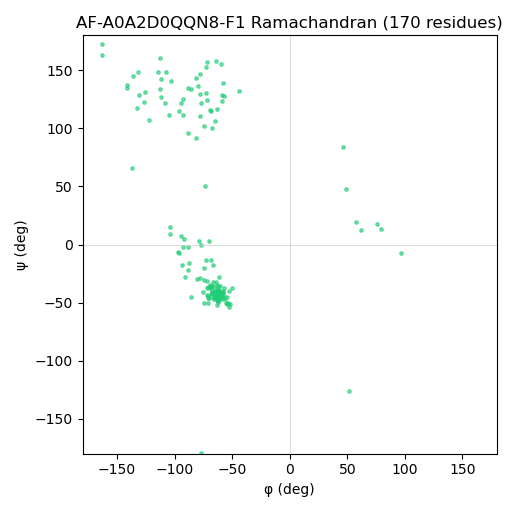1
ATOM 681 C C . LEU A 1 87 ? 2.616 -4.202 6.486 1.00 93.38 87 LEU A C 1
ATOM 683 O O . LEU A 1 87 ? 1.692 -4.667 5.817 1.00 93.38 87 LEU A O 1
ATOM 687 N N . GLY A 1 88 ? 2.893 -4.622 7.716 1.00 89.81 88 GLY A N 1
ATOM 688 C CA . GLY A 1 88 ? 2.096 -5.597 8.452 1.00 89.81 88 GLY A CA 1
ATOM 689 C C . GLY A 1 88 ? 1.111 -4.894 9.378 1.00 89.81 88 GLY A C 1
ATOM 690 O O . GLY A 1 88 ? 1.529 -4.263 10.345 1.00 89.81 88 GLY A O 1
ATOM 691 N N . VAL A 1 89 ? -0.189 -5.046 9.117 1.00 88.56 89 VAL A N 1
ATOM 692 C CA . VAL A 1 89 ? -1.265 -4.542 9.981 1.00 88.56 89 VAL A CA 1
ATOM 693 C C . VAL A 1 89 ? -2.140 -5.711 10.392 1.00 88.56 89 VAL A C 1
ATOM 695 O O . VAL A 1 89 ? -2.890 -6.252 9.585 1.00 88.56 89 VAL A O 1
ATOM 698 N N . GLN A 1 90 ? -2.041 -6.119 11.653 1.00 83.62 90 GLN A N 1
ATOM 699 C CA . GLN A 1 90 ? -2.791 -7.253 12.189 1.00 83.62 90 GLN A CA 1
ATOM 700 C C . GLN A 1 90 ? -2.673 -8.546 11.354 1.00 83.62 90 GLN A C 1
ATOM 702 O O . GLN A 1 90 ? -1.571 -9.012 11.087 1.00 83.62 90 GLN A O 1
ATOM 707 N N . ALA A 1 91 ? -3.772 -9.167 10.925 1.00 80.50 91 ALA A N 1
ATOM 708 C CA . ALA A 1 91 ? -3.744 -10.354 10.070 1.00 80.50 91 ALA A CA 1
ATOM 709 C C . ALA A 1 91 ? -3.428 -10.044 8.589 1.00 80.50 91 ALA A C 1
ATOM 711 O O . ALA A 1 91 ? -3.356 -10.963 7.774 1.00 80.50 91 ALA A O 1
ATOM 712 N N . LEU A 1 92 ? -3.232 -8.771 8.227 1.00 85.69 92 LEU A N 1
ATOM 713 C CA . LEU A 1 92 ? -3.005 -8.317 6.858 1.00 85.69 92 LEU A CA 1
ATOM 714 C C . LEU A 1 92 ? -1.550 -7.896 6.638 1.00 8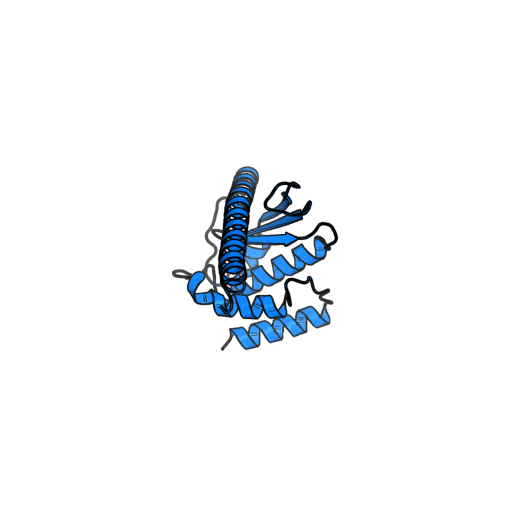5.69 92 LEU A C 1
ATOM 716 O O . LEU A 1 92 ? -0.877 -7.364 7.524 1.00 85.69 92 LEU A O 1
ATOM 720 N N . ALA A 1 93 ? -1.082 -8.093 5.410 1.00 89.38 93 ALA A N 1
ATOM 721 C CA . ALA A 1 93 ? 0.178 -7.552 4.933 1.00 89.38 93 ALA A CA 1
ATOM 722 C C . ALA A 1 93 ? -0.047 -6.875 3.581 1.00 89.38 93 ALA A C 1
ATOM 724 O O . ALA A 1 93 ? -0.600 -7.472 2.659 1.00 89.38 93 ALA A O 1
ATOM 725 N N . PHE A 1 94 ? 0.404 -5.633 3.468 1.00 91.50 94 PHE A N 1
ATOM 726 C CA . PHE A 1 94 ? 0.418 -4.873 2.226 1.00 91.50 94 PHE A CA 1
ATOM 727 C C . PHE A 1 94 ? 1.843 -4.856 1.695 1.00 91.50 94 PHE A C 1
ATOM 729 O O . PHE A 1 94 ? 2.800 -4.778 2.464 1.00 91.50 94 PHE A O 1
ATOM 736 N N . THR A 1 95 ? 2.017 -4.980 0.383 1.00 92.75 95 THR A N 1
ATOM 737 C CA . THR A 1 95 ? 3.349 -5.030 -0.228 1.00 92.75 95 THR A CA 1
ATOM 738 C C . THR A 1 95 ? 3.363 -4.257 -1.531 1.00 92.75 95 THR A C 1
ATOM 740 O O . THR A 1 95 ? 2.447 -4.386 -2.340 1.00 92.75 95 THR A O 1
ATOM 743 N N . LEU A 1 96 ? 4.425 -3.486 -1.744 1.00 91.44 96 LEU A N 1
ATOM 744 C CA . LEU A 1 96 ? 4.680 -2.753 -2.976 1.00 91.44 96 LEU A CA 1
ATOM 745 C C . LEU A 1 96 ? 6.073 -3.104 -3.496 1.00 91.44 96 LEU A C 1
ATOM 747 O O . LEU A 1 96 ? 7.069 -2.942 -2.789 1.00 91.44 96 LEU A O 1
ATOM 751 N N . VAL A 1 97 ? 6.145 -3.596 -4.732 1.00 90.00 97 VAL A N 1
ATOM 752 C CA . VAL A 1 97 ? 7.413 -3.917 -5.397 1.00 90.00 97 VAL A CA 1
ATOM 753 C C . VAL A 1 97 ? 7.840 -2.728 -6.239 1.00 90.00 97 VAL A C 1
ATOM 755 O O . VAL A 1 97 ? 7.120 -2.327 -7.144 1.00 90.00 97 VAL A O 1
ATOM 758 N N . CYS A 1 98 ? 9.023 -2.207 -5.947 1.00 89.50 98 CYS A N 1
ATOM 759 C CA . CYS A 1 98 ? 9.623 -1.060 -6.603 1.00 89.50 98 CYS A CA 1
ATOM 760 C C . CYS A 1 98 ? 10.850 -1.470 -7.424 1.00 89.50 98 CYS A C 1
ATOM 762 O O . CYS A 1 98 ? 11.656 -2.325 -7.030 1.00 89.50 98 CYS A O 1
ATOM 76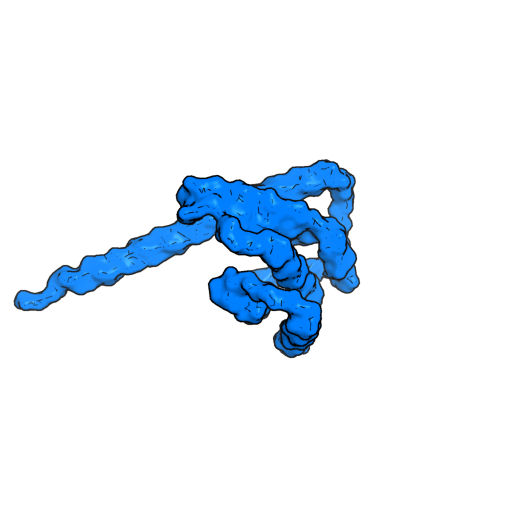4 N N . GLN A 1 99 ? 11.009 -0.826 -8.569 1.00 86.81 99 GLN A N 1
ATOM 765 C CA . GLN A 1 99 ? 12.197 -0.847 -9.403 1.00 86.81 99 GLN A CA 1
ATOM 766 C C . GLN A 1 99 ? 13.334 -0.052 -8.734 1.00 86.81 99 GLN A C 1
ATOM 768 O O . GLN A 1 99 ? 13.091 0.830 -7.912 1.00 86.81 99 GLN A O 1
ATOM 773 N N . PRO A 1 100 ? 14.605 -0.318 -9.079 1.00 83.06 100 PRO A N 1
ATOM 774 C CA . PRO A 1 100 ? 15.739 0.250 -8.344 1.00 83.06 100 PRO A CA 1
ATOM 775 C C . PRO A 1 100 ? 15.910 1.770 -8.502 1.00 83.06 100 PRO A C 1
ATOM 777 O O . PRO A 1 100 ? 16.674 2.369 -7.754 1.00 83.06 100 PRO A O 1
ATOM 780 N N . HIS A 1 101 ? 15.232 2.389 -9.470 1.00 82.81 101 HIS A N 1
ATOM 781 C CA . HIS A 1 101 ? 15.247 3.837 -9.692 1.00 82.81 101 HIS A CA 1
ATOM 782 C C . HIS A 1 101 ? 14.045 4.553 -9.059 1.00 82.81 101 HIS A C 1
ATOM 784 O O . HIS A 1 101 ? 13.972 5.780 -9.096 1.00 82.81 101 HIS A O 1
ATOM 790 N N . GLU A 1 102 ? 13.089 3.804 -8.511 1.00 86.81 102 GLU A N 1
ATOM 791 C CA . GLU A 1 102 ? 11.916 4.373 -7.866 1.00 86.81 102 GLU A CA 1
ATOM 792 C C . GLU A 1 102 ? 12.254 4.878 -6.463 1.00 86.81 102 GLU A C 1
ATOM 794 O O . GLU A 1 102 ? 13.101 4.334 -5.749 1.00 86.81 102 GLU A O 1
ATOM 799 N N . ASN A 1 103 ? 11.587 5.955 -6.055 1.00 89.56 103 ASN A N 1
ATOM 800 C CA . ASN A 1 103 ? 11.831 6.573 -4.763 1.00 89.56 103 ASN A CA 1
ATOM 801 C C . ASN A 1 103 ? 11.142 5.769 -3.649 1.00 89.56 103 ASN A C 1
ATOM 803 O O . ASN A 1 103 ? 9.918 5.800 -3.525 1.00 89.56 103 ASN A O 1
ATOM 807 N N . LEU A 1 104 ? 11.934 5.100 -2.806 1.00 89.88 104 LEU A N 1
ATOM 808 C CA . LEU A 1 104 ? 11.418 4.267 -1.714 1.00 89.88 104 LEU A CA 1
ATOM 809 C C . LEU A 1 104 ? 10.642 5.059 -0.650 1.00 89.88 104 LEU A C 1
ATOM 811 O O . LEU A 1 104 ? 9.685 4.532 -0.099 1.00 89.88 104 LEU A O 1
ATOM 815 N N . LEU A 1 105 ? 11.000 6.321 -0.383 1.00 89.62 105 LEU A N 1
ATOM 816 C CA . LEU A 1 105 ? 10.252 7.161 0.566 1.00 89.62 105 LEU A CA 1
ATOM 817 C C . LEU A 1 105 ? 8.857 7.480 0.028 1.00 89.62 105 LEU A C 1
ATOM 819 O O . LEU A 1 105 ? 7.874 7.471 0.768 1.00 89.62 105 LEU A O 1
ATOM 823 N N . LEU A 1 106 ? 8.769 7.739 -1.277 1.00 89.56 106 LEU A N 1
ATOM 824 C CA . LEU A 1 106 ? 7.491 7.971 -1.936 1.00 89.56 106 LEU A CA 1
ATOM 825 C C . LEU A 1 106 ? 6.653 6.691 -1.974 1.00 89.56 106 LEU A C 1
ATOM 827 O O . LEU A 1 106 ? 5.464 6.728 -1.676 1.00 89.56 106 LEU A O 1
ATOM 831 N N . ALA A 1 107 ? 7.285 5.558 -2.280 1.00 90.81 107 ALA A N 1
ATOM 832 C CA . ALA A 1 107 ? 6.651 4.247 -2.248 1.00 90.81 107 ALA A CA 1
ATOM 833 C C . ALA A 1 107 ? 6.085 3.913 -0.863 1.00 90.81 107 ALA A C 1
ATOM 835 O O . ALA A 1 107 ? 4.957 3.435 -0.765 1.00 90.81 107 ALA A O 1
ATOM 836 N N . GLU A 1 108 ? 6.829 4.208 0.205 1.00 90.69 108 GLU A N 1
ATOM 837 C CA . GLU A 1 108 ? 6.363 4.016 1.577 1.00 90.69 108 GLU A CA 1
ATOM 838 C C . GLU A 1 108 ? 5.137 4.883 1.872 1.00 90.69 108 GLU A C 1
ATOM 840 O O . GLU A 1 108 ? 4.125 4.373 2.354 1.00 90.69 108 GLU A O 1
ATOM 845 N N . ALA A 1 109 ? 5.202 6.180 1.559 1.00 89.19 109 ALA A N 1
ATOM 846 C CA . ALA A 1 109 ? 4.084 7.094 1.771 1.00 89.19 109 ALA A CA 1
ATOM 847 C C . ALA A 1 109 ? 2.830 6.636 1.008 1.00 89.19 109 ALA A C 1
ATOM 849 O O . ALA A 1 109 ? 1.732 6.614 1.571 1.00 89.19 109 ALA A O 1
ATOM 850 N N . THR A 1 110 ? 2.991 6.194 -0.241 1.00 89.75 110 THR A N 1
ATOM 851 C CA . THR A 1 110 ? 1.895 5.645 -1.044 1.00 89.75 110 THR A CA 1
ATOM 852 C C . THR A 1 110 ? 1.356 4.342 -0.456 1.00 89.75 110 THR A C 1
ATOM 854 O O . THR A 1 110 ? 0.140 4.195 -0.353 1.00 89.75 110 THR A O 1
ATOM 857 N N . LEU A 1 111 ? 2.213 3.423 -0.001 1.00 91.88 111 LEU A N 1
ATOM 858 C CA . LEU A 1 111 ? 1.796 2.169 0.637 1.00 91.88 111 LEU A CA 1
ATOM 859 C C . LEU A 1 111 ? 1.021 2.421 1.940 1.00 91.88 111 LEU A C 1
ATOM 861 O O . LEU A 1 111 ? 0.004 1.772 2.187 1.00 91.88 111 LEU A O 1
ATOM 865 N N . ARG A 1 112 ? 1.454 3.392 2.752 1.00 90.38 112 ARG A N 1
ATOM 866 C CA . ARG A 1 112 ? 0.748 3.807 3.975 1.00 90.38 112 ARG A CA 1
ATOM 867 C C . ARG A 1 112 ? -0.606 4.438 3.665 1.00 90.38 112 ARG A C 1
ATOM 869 O O . ARG A 1 112 ? -1.581 4.101 4.329 1.00 90.38 112 ARG A O 1
ATOM 876 N N . ASN A 1 113 ? -0.686 5.304 2.654 1.00 88.69 113 ASN A N 1
ATOM 877 C CA . ASN A 1 113 ? -1.952 5.898 2.213 1.00 88.69 113 ASN A CA 1
ATOM 878 C C . ASN A 1 113 ? -2.919 4.832 1.677 1.00 88.69 113 ASN A C 1
ATOM 880 O O . ASN A 1 113 ? -4.072 4.799 2.090 1.00 88.69 113 ASN A O 1
ATOM 884 N N . LEU A 1 114 ? -2.445 3.925 0.816 1.00 89.06 114 LEU A N 1
ATOM 885 C CA . LEU A 1 114 ? -3.231 2.793 0.312 1.00 89.06 114 LEU A CA 1
ATOM 886 C C . LEU A 1 114 ? -3.757 1.928 1.451 1.00 89.06 114 LEU A C 1
ATOM 888 O O . LEU A 1 114 ? -4.926 1.556 1.460 1.00 89.06 114 LEU A O 1
ATOM 892 N N . THR A 1 115 ? -2.895 1.621 2.419 1.00 90.12 115 THR A N 1
ATOM 893 C CA . THR A 1 115 ? -3.292 0.818 3.572 1.00 90.12 115 THR A CA 1
ATOM 894 C C . THR A 1 115 ? -4.357 1.539 4.383 1.00 90.12 115 THR A C 1
ATOM 896 O O . THR A 1 115 ? -5.367 0.927 4.697 1.00 90.12 115 THR A O 1
ATOM 899 N N . ARG A 1 116 ? -4.187 2.835 4.667 1.00 89.31 116 ARG A N 1
ATOM 900 C CA . ARG A 1 116 ? -5.188 3.634 5.385 1.00 89.31 116 ARG A CA 1
ATOM 901 C C . ARG A 1 116 ? -6.565 3.526 4.738 1.00 89.31 116 ARG A C 1
ATOM 903 O O . ARG A 1 116 ? -7.506 3.107 5.399 1.00 89.31 116 ARG A O 1
ATOM 910 N N . HIS A 1 117 ? -6.648 3.805 3.439 1.00 86.25 117 HIS A N 1
ATOM 911 C CA . HIS A 1 117 ? -7.899 3.733 2.679 1.00 86.25 117 HIS A CA 1
ATOM 912 C C . HIS A 1 117 ? -8.479 2.315 2.660 1.00 86.25 117 HIS A C 1
ATOM 914 O O . HIS A 1 117 ? -9.674 2.122 2.856 1.00 86.25 117 HIS A O 1
ATOM 920 N N . CYS A 1 118 ? -7.642 1.287 2.518 1.00 86.56 118 CYS A N 1
ATOM 921 C CA . CYS A 1 118 ? -8.083 -0.098 2.660 1.00 86.56 118 CYS A CA 1
ATOM 922 C C . CYS A 1 118 ? -8.674 -0.382 4.052 1.00 86.56 118 CYS A C 1
ATOM 924 O O . CYS A 1 118 ? -9.717 -1.017 4.167 1.00 86.56 118 CYS A O 1
ATOM 926 N N . LEU A 1 119 ? -8.040 0.060 5.131 1.00 85.56 119 LEU A N 1
ATOM 927 C CA . LEU A 1 119 ? -8.544 -0.229 6.470 1.00 85.56 119 LEU A CA 1
ATOM 928 C C . LEU A 1 119 ? -9.825 0.567 6.756 1.00 85.56 119 LEU A C 1
ATOM 930 O O . LEU A 1 119 ? -10.827 -0.041 7.117 1.00 85.56 119 LEU A O 1
ATOM 934 N N . GLU A 1 120 ? -9.820 1.878 6.522 1.00 84.19 120 GLU A N 1
ATOM 935 C CA . GLU A 1 120 ? -10.911 2.795 6.882 1.00 84.19 120 GLU A CA 1
ATOM 936 C C . GLU A 1 120 ? -12.132 2.653 5.955 1.00 84.19 120 GLU A C 1
ATOM 938 O O . GLU A 1 120 ? -13.259 2.456 6.413 1.00 84.19 120 GLU A O 1
ATOM 943 N N . GLU A 1 121 ? -11.926 2.688 4.637 1.00 77.75 121 GLU A N 1
ATOM 944 C CA . GLU A 1 121 ? -13.012 2.788 3.649 1.00 77.75 121 GLU A CA 1
ATOM 945 C C . GLU A 1 121 ? -13.517 1.415 3.176 1.00 77.75 121 GLU A C 1
ATOM 947 O O . GLU A 1 121 ? -14.684 1.247 2.793 1.00 77.75 121 GLU A O 1
ATOM 952 N N . LEU A 1 122 ? -12.643 0.401 3.197 1.00 77.00 122 LEU A N 1
ATOM 953 C CA . LEU A 1 122 ? -13.026 -0.985 2.920 1.00 77.00 122 LEU A CA 1
ATOM 954 C C . LEU A 1 122 ? -13.294 -1.779 4.192 1.00 77.00 122 LEU A C 1
ATOM 956 O O . LEU A 1 122 ? -13.781 -2.897 4.065 1.00 77.00 122 LEU A O 1
ATOM 960 N N . ARG A 1 123 ? -13.040 -1.249 5.396 1.00 76.44 123 ARG A N 1
ATOM 961 C CA . ARG A 1 123 ? -13.242 -1.959 6.674 1.00 76.44 123 ARG A CA 1
ATOM 962 C C . ARG A 1 123 ? -12.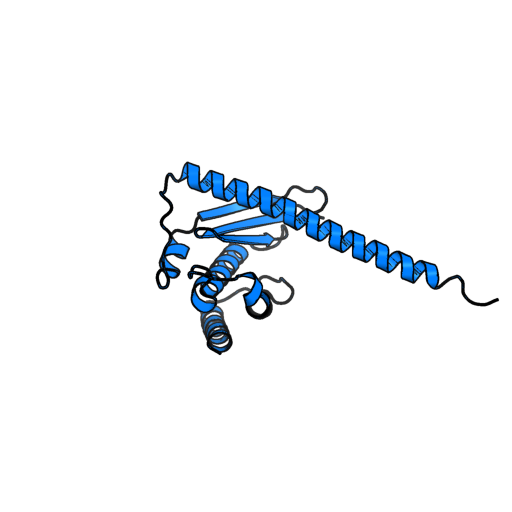613 -3.349 6.659 1.00 76.44 123 ARG A C 1
ATOM 964 O O . ARG A 1 123 ? -13.277 -4.341 6.971 1.00 76.44 123 ARG A O 1
ATOM 971 N N . LEU A 1 124 ? -11.357 -3.445 6.212 1.00 76.56 124 LEU A N 1
ATOM 972 C CA . LEU A 1 124 ? -10.713 -4.749 6.019 1.00 76.56 124 LEU A CA 1
ATOM 973 C C . LEU A 1 124 ? -10.477 -5.527 7.323 1.00 76.56 124 LEU A C 1
ATOM 975 O O . LEU A 1 124 ? -10.302 -6.739 7.256 1.00 76.56 124 LEU A O 1
ATOM 979 N N . LEU A 1 125 ? -10.524 -4.849 8.472 1.00 74.19 125 LEU A N 1
ATOM 980 C CA . LEU A 1 125 ? -10.368 -5.430 9.811 1.00 74.19 125 LEU A CA 1
ATOM 981 C C . LEU A 1 125 ? -11.703 -5.825 10.467 1.00 74.19 125 LEU A C 1
ATOM 983 O O . LEU A 1 125 ? -11.720 -6.347 11.575 1.00 74.19 125 LEU A O 1
ATOM 987 N N . GLY A 1 12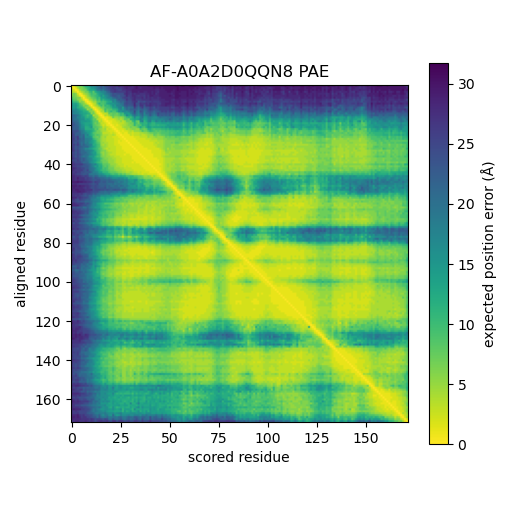6 ? -12.836 -5.577 9.803 1.00 69.50 126 GLY A N 1
ATOM 988 C CA . GLY A 1 126 ? -14.150 -5.912 10.345 1.00 69.50 126 GLY A CA 1
ATOM 989 C C . GLY A 1 126 ? -14.452 -7.418 10.342 1.00 69.50 126 GLY A C 1
ATOM 990 O O . GLY A 1 126 ? -13.986 -8.138 9.452 1.00 69.50 126 GLY A O 1
ATOM 991 N N . PRO A 1 127 ? -15.301 -7.905 11.270 1.00 61.88 127 PRO A N 1
ATOM 992 C CA . PRO A 1 127 ? -15.764 -9.290 11.262 1.00 61.88 127 PRO A CA 1
ATOM 993 C C . PRO A 1 127 ? -16.485 -9.605 9.943 1.00 61.88 127 PRO A C 1
ATOM 995 O O . PRO A 1 127 ? -17.380 -8.871 9.523 1.00 61.88 127 PRO A O 1
ATOM 998 N N . GLY A 1 128 ? -16.080 -10.689 9.272 1.00 61.53 128 GLY A N 1
ATOM 999 C CA . GLY A 1 128 ? -16.632 -11.080 7.969 1.00 61.53 128 GLY A CA 1
ATOM 1000 C C . GLY A 1 128 ? -16.129 -10.247 6.783 1.00 61.53 128 GLY A C 1
ATOM 1001 O O . GLY A 1 128 ? -16.759 -10.240 5.728 1.00 61.53 128 GLY A O 1
ATOM 1002 N N . SER A 1 129 ? -15.014 -9.521 6.925 1.00 66.00 129 SER A N 1
ATOM 1003 C CA . SER A 1 129 ? -14.427 -8.791 5.804 1.00 66.00 129 SER A CA 1
ATOM 1004 C C . SER A 1 129 ? -13.863 -9.739 4.741 1.00 66.00 129 SER A C 1
ATOM 1006 O O . SER A 1 129 ? -12.744 -10.242 4.836 1.00 66.00 129 SER A O 1
ATOM 1008 N N . GLU A 1 130 ? -14.625 -9.936 3.670 1.00 64.44 130 GLU A N 1
ATOM 1009 C CA . GLU A 1 130 ? -14.151 -10.629 2.478 1.00 64.44 130 GLU A CA 1
ATOM 1010 C C . GLU A 1 130 ? -13.350 -9.659 1.599 1.00 64.44 130 GLU A C 1
ATOM 1012 O O . GLU A 1 130 ? -13.895 -8.955 0.749 1.00 64.44 130 GLU A O 1
ATOM 1017 N N . VAL A 1 131 ? -12.029 -9.613 1.806 1.00 65.81 131 VAL A N 1
ATOM 1018 C CA . VAL A 1 131 ? -11.085 -8.807 0.998 1.00 65.81 131 VAL A CA 1
ATOM 1019 C C . VAL A 1 131 ? -11.289 -9.055 -0.505 1.00 65.81 131 VAL A C 1
ATOM 1021 O O . VAL A 1 131 ? -11.230 -8.125 -1.305 1.00 65.81 131 VAL A O 1
ATOM 1024 N N . LEU A 1 132 ? -11.591 -10.302 -0.883 1.00 62.47 132 LEU A N 1
ATOM 1025 C CA . LEU A 1 132 ? -11.811 -10.716 -2.271 1.00 62.47 132 LEU A CA 1
ATOM 1026 C C . LEU A 1 132 ? -13.023 -10.026 -2.922 1.00 62.47 132 LEU A C 1
ATOM 1028 O O . LEU A 1 132 ? -12.954 -9.673 -4.100 1.00 62.47 132 LEU A O 1
ATOM 1032 N N . LEU A 1 133 ? -14.092 -9.764 -2.159 1.00 60.94 133 LEU A N 1
ATOM 1033 C CA . LEU A 1 133 ? -15.292 -9.074 -2.656 1.00 60.94 133 LEU A CA 1
ATOM 1034 C C . LEU A 1 133 ? -15.077 -7.576 -2.886 1.00 60.94 133 LEU A C 1
ATOM 1036 O O . LEU A 1 133 ? -15.914 -6.916 -3.493 1.00 60.94 133 LEU A O 1
ATOM 1040 N N . LYS A 1 134 ? -13.975 -7.018 -2.379 1.00 75.69 134 LYS A N 1
ATOM 1041 C CA . LYS A 1 134 ? -13.669 -5.584 -2.463 1.00 75.69 134 LYS A CA 1
ATOM 1042 C C . LYS A 1 134 ? -12.596 -5.279 -3.513 1.00 75.69 134 LYS A C 1
ATOM 1044 O O . LYS A 1 134 ? -12.149 -4.137 -3.594 1.00 75.69 134 LYS A O 1
ATOM 1049 N N . SER A 1 135 ? -12.215 -6.273 -4.319 1.00 80.62 135 SER A N 1
ATOM 1050 C CA . SER A 1 135 ? -11.188 -6.165 -5.365 1.00 80.62 135 SER A CA 1
ATOM 1051 C C . SER A 1 135 ? -11.466 -5.031 -6.354 1.00 80.62 135 SER A C 1
ATOM 1053 O O . SER A 1 135 ? -10.582 -4.208 -6.560 1.00 80.62 135 SER A O 1
ATOM 1055 N N . ASP A 1 136 ? -12.701 -4.880 -6.839 1.00 83.06 136 ASP A N 1
ATOM 1056 C CA . ASP A 1 136 ? -13.070 -3.785 -7.754 1.00 83.06 136 ASP A CA 1
ATOM 1057 C C . ASP A 1 136 ? -12.797 -2.392 -7.155 1.00 83.06 136 ASP A C 1
ATOM 1059 O O . ASP A 1 136 ? -12.306 -1.483 -7.827 1.00 83.06 136 ASP A O 1
ATOM 1063 N N . ARG A 1 137 ? -13.083 -2.212 -5.857 1.00 82.81 137 ARG A N 1
ATOM 1064 C CA . ARG A 1 137 ? -12.854 -0.937 -5.155 1.00 82.81 137 ARG A CA 1
ATOM 1065 C C .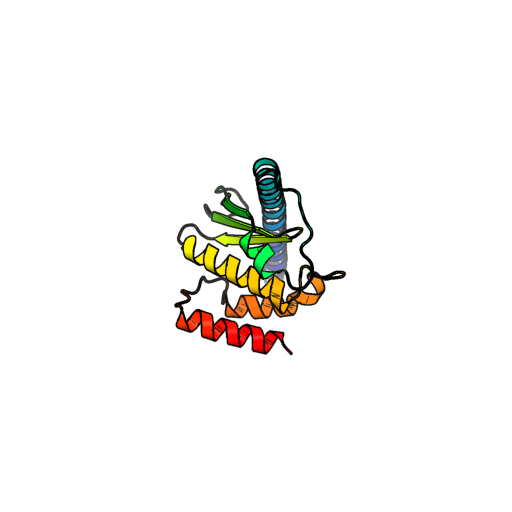 ARG A 1 137 ? -11.363 -0.686 -4.933 1.00 82.81 137 ARG A C 1
ATOM 1067 O O . ARG A 1 137 ? -10.914 0.452 -5.067 1.00 82.81 137 ARG A O 1
ATOM 1074 N N . VAL A 1 138 ? -10.596 -1.738 -4.634 1.00 84.06 138 VAL A N 1
ATOM 1075 C CA . VAL A 1 138 ? -9.129 -1.667 -4.552 1.00 84.06 138 VAL A CA 1
ATOM 1076 C C . VAL A 1 138 ? -8.536 -1.305 -5.914 1.00 84.06 138 VAL A C 1
ATOM 1078 O O . VAL A 1 138 ? -7.667 -0.442 -5.973 1.00 84.06 138 VAL A O 1
ATOM 1081 N N . ASP A 1 139 ? -9.036 -1.880 -7.006 1.00 85.75 139 ASP A N 1
ATOM 1082 C CA . ASP A 1 139 ? -8.556 -1.596 -8.361 1.00 85.75 139 ASP A CA 1
ATOM 1083 C C . ASP A 1 139 ? -8.792 -0.135 -8.758 1.00 85.75 139 ASP A C 1
ATOM 1085 O O . ASP A 1 139 ? -7.879 0.525 -9.258 1.00 85.75 139 ASP A O 1
ATOM 1089 N N . VAL A 1 140 ? -9.976 0.419 -8.476 1.00 85.75 140 VAL A N 1
ATOM 1090 C CA . VAL A 1 140 ? -10.259 1.848 -8.709 1.00 85.75 140 VAL A CA 1
ATOM 1091 C C . VAL A 1 140 ? -9.331 2.738 -7.880 1.00 85.75 140 VAL A C 1
ATOM 1093 O O . VAL A 1 140 ? -8.821 3.745 -8.378 1.00 85.75 140 VAL A O 1
ATOM 1096 N N . MET A 1 141 ? -9.079 2.369 -6.625 1.00 85.38 141 MET A N 1
ATOM 1097 C CA . MET A 1 141 ? -8.156 3.096 -5.758 1.00 85.38 141 MET A CA 1
ATOM 1098 C C . MET A 1 141 ? -6.716 3.045 -6.296 1.00 85.38 141 MET A C 1
ATOM 1100 O O . MET A 1 141 ? -6.044 4.078 -6.362 1.00 85.38 141 MET A O 1
ATOM 1104 N N . LEU A 1 142 ? -6.255 1.873 -6.742 1.00 87.56 142 LEU A N 1
ATOM 1105 C CA . LEU A 1 142 ? -4.939 1.691 -7.357 1.00 87.56 142 LEU A CA 1
ATOM 1106 C C . LEU A 1 142 ? -4.798 2.512 -8.639 1.00 87.56 142 LEU A C 1
ATOM 1108 O O . LEU A 1 142 ? -3.769 3.147 -8.827 1.00 87.56 142 LEU A O 1
ATOM 1112 N N . GLN A 1 143 ? -5.827 2.585 -9.483 1.00 87.31 143 GLN A N 1
ATOM 1113 C CA . GLN A 1 143 ? -5.790 3.401 -10.703 1.00 87.31 143 GLN A CA 1
ATOM 1114 C C . GLN A 1 143 ? -5.605 4.900 -10.425 1.00 87.31 143 GLN A C 1
ATOM 1116 O O . GLN A 1 143 ? -5.038 5.601 -11.263 1.00 87.31 143 GLN A O 1
ATOM 1121 N N . ARG A 1 144 ? -6.055 5.399 -9.266 1.00 84.44 144 ARG A N 1
ATOM 1122 C CA . ARG A 1 144 ? -5.884 6.809 -8.872 1.00 84.44 144 ARG A CA 1
ATOM 1123 C C . ARG A 1 144 ? -4.552 7.080 -8.188 1.00 84.44 144 ARG A C 1
ATOM 1125 O O . ARG A 1 144 ? -3.898 8.066 -8.510 1.00 84.44 144 ARG A O 1
ATOM 1132 N N . LEU A 1 145 ? -4.159 6.222 -7.246 1.00 82.50 145 LEU A N 1
ATOM 1133 C CA . LEU A 1 145 ? -2.937 6.406 -6.456 1.00 82.50 145 LEU A CA 1
ATOM 1134 C C . LEU A 1 145 ? -1.671 5.972 -7.204 1.00 82.50 145 LEU A C 1
ATOM 1136 O O . LEU A 1 145 ? -0.598 6.522 -6.966 1.00 82.50 145 LEU A O 1
ATOM 1140 N N . LEU A 1 146 ? -1.807 4.991 -8.095 1.00 87.38 146 LEU A N 1
ATOM 1141 C CA . LEU A 1 146 ? -0.744 4.379 -8.888 1.00 87.38 146 LEU A CA 1
ATOM 1142 C C . LEU A 1 146 ? -1.217 4.188 -10.341 1.00 87.38 146 LEU A C 1
ATOM 1144 O O . LEU A 1 146 ? -1.356 3.050 -10.809 1.00 87.38 146 LEU A O 1
ATOM 1148 N N . PRO A 1 147 ? -1.474 5.275 -11.092 1.00 85.00 147 PRO A N 1
ATOM 1149 C CA . PRO A 1 147 ? -1.863 5.166 -12.490 1.00 85.00 147 PRO A CA 1
ATOM 1150 C C . PRO A 1 147 ? -0.765 4.427 -13.256 1.00 85.00 147 PRO A C 1
ATOM 1152 O O . PRO A 1 147 ? 0.406 4.799 -13.217 1.00 85.00 147 PRO A O 1
ATOM 1155 N N . HIS A 1 148 ? -1.133 3.327 -13.913 1.00 82.94 148 HIS A N 1
ATOM 1156 C CA . HIS A 1 148 ? -0.194 2.431 -14.602 1.00 82.94 148 HIS A CA 1
ATOM 1157 C C . HIS A 1 148 ? 0.920 1.842 -13.710 1.00 82.94 148 HIS A C 1
ATOM 1159 O O . HIS A 1 148 ? 1.935 1.382 -14.228 1.00 82.94 148 HIS A O 1
ATOM 1165 N N . GLY A 1 149 ? 0.739 1.840 -12.385 1.00 82.88 149 GLY A N 1
ATOM 1166 C CA . GLY A 1 149 ? 1.758 1.406 -11.428 1.00 82.88 149 GLY A CA 1
ATOM 1167 C C . GLY A 1 149 ? 2.845 2.448 -11.150 1.00 82.88 149 GLY A C 1
ATOM 1168 O O . GLY A 1 149 ? 3.866 2.095 -10.576 1.00 82.88 149 GLY A O 1
ATOM 1169 N N . GLN A 1 150 ? 2.659 3.707 -11.557 1.00 86.00 150 GLN A N 1
ATOM 1170 C CA . GLN A 1 150 ? 3.648 4.765 -11.356 1.00 86.00 150 GLN A CA 1
ATOM 1171 C C . GLN A 1 150 ? 3.459 5.472 -10.015 1.00 86.00 150 GLN A C 1
ATOM 1173 O O . GLN A 1 150 ? 2.350 5.876 -9.661 1.00 86.00 150 GLN A O 1
ATOM 1178 N N . LEU A 1 151 ? 4.561 5.688 -9.295 1.00 86.25 151 LEU A N 1
ATOM 1179 C CA . LEU A 1 151 ? 4.564 6.496 -8.080 1.00 86.25 151 LEU A CA 1
ATOM 1180 C C . LEU A 1 151 ? 4.322 7.972 -8.406 1.00 86.25 151 LEU A C 1
ATOM 1182 O O . LEU A 1 151 ? 5.145 8.635 -9.040 1.00 86.25 151 LEU A O 1
ATOM 1186 N N . LEU A 1 152 ? 3.205 8.505 -7.921 1.00 82.62 152 LEU A N 1
ATOM 1187 C CA . LEU A 1 152 ? 2.885 9.922 -8.032 1.00 82.62 152 LEU A CA 1
ATOM 1188 C C . LEU A 1 152 ? 3.516 10.707 -6.887 1.00 82.62 152 LEU A C 1
ATOM 1190 O O . LEU A 1 152 ? 3.383 10.330 -5.726 1.00 82.62 152 LEU A O 1
ATOM 1194 N N . PHE A 1 153 ? 4.146 11.841 -7.192 1.00 80.44 153 PHE A N 1
ATOM 1195 C CA . PHE A 1 153 ? 4.580 12.770 -6.153 1.00 80.44 153 PHE A CA 1
ATOM 1196 C C . PHE A 1 153 ? 3.371 13.528 -5.597 1.00 80.44 153 PHE A C 1
ATOM 1198 O O . PHE A 1 153 ? 2.863 14.470 -6.208 1.00 80.44 153 PHE A O 1
ATOM 1205 N N . LEU A 1 154 ? 2.904 13.106 -4.425 1.00 72.75 154 LEU A N 1
ATOM 1206 C CA . LEU A 1 154 ? 1.739 13.695 -3.779 1.00 72.75 154 LEU A CA 1
ATOM 1207 C C . LEU A 1 154 ? 2.185 14.865 -2.905 1.00 72.75 154 LEU A C 1
ATOM 1209 O O . LEU A 1 154 ? 2.592 14.688 -1.758 1.00 72.75 154 LEU A O 1
ATOM 1213 N N . ASN A 1 155 ? 2.104 16.085 -3.436 1.00 81.25 155 ASN A N 1
ATOM 1214 C CA . ASN A 1 155 ? 2.233 17.260 -2.579 1.00 81.25 155 ASN A CA 1
ATOM 1215 C C . ASN A 1 155 ? 1.062 17.305 -1.571 1.00 81.25 155 ASN A C 1
ATOM 1217 O O . ASN A 1 155 ? 0.001 16.731 -1.812 1.00 81.25 155 ASN A O 1
ATOM 1221 N N . HIS A 1 156 ? 1.228 18.011 -0.450 1.00 76.12 156 HIS A N 1
ATOM 1222 C CA . HIS A 1 156 ? 0.222 18.049 0.624 1.00 76.12 156 HIS A CA 1
ATOM 1223 C C . HIS A 1 156 ? -1.190 18.427 0.130 1.00 76.12 156 HIS A C 1
ATOM 1225 O O . HIS A 1 156 ? -2.188 17.841 0.540 1.00 76.12 156 HIS A O 1
ATOM 1231 N N . ARG A 1 157 ? -1.289 19.390 -0.796 1.00 80.88 157 ARG A N 1
ATOM 1232 C CA . ARG A 1 157 ? -2.576 19.841 -1.351 1.00 80.88 157 ARG A CA 1
ATOM 1233 C C . ARG A 1 157 ? -3.230 18.779 -2.241 1.00 80.88 157 ARG A C 1
ATOM 1235 O O . ARG A 1 157 ? -4.452 18.644 -2.239 1.00 80.88 157 ARG A O 1
ATOM 1242 N N . PHE A 1 158 ? -2.425 18.046 -2.996 1.00 78.56 158 PHE A N 1
ATOM 1243 C CA . PHE A 1 158 ? -2.865 16.993 -3.896 1.00 78.56 158 PHE A CA 1
ATOM 1244 C C . PHE A 1 158 ? -3.247 15.738 -3.116 1.00 78.56 158 PHE A C 1
ATOM 1246 O O . PHE A 1 158 ? -4.304 15.185 -3.384 1.00 78.56 158 PHE A O 1
ATOM 1253 N N . ALA A 1 159 ? -2.480 15.368 -2.085 1.00 77.00 159 ALA A N 1
ATOM 1254 C CA . ALA A 1 159 ? -2.841 14.301 -1.154 1.00 77.00 159 ALA A CA 1
ATOM 1255 C C . ALA A 1 159 ? -4.226 14.552 -0.535 1.00 77.00 159 ALA A C 1
ATOM 1257 O O . ALA A 1 159 ? -5.113 13.724 -0.689 1.00 77.00 159 ALA A O 1
ATOM 1258 N N . LEU A 1 160 ? -4.470 15.748 0.018 1.00 79.50 160 LEU A N 1
ATOM 1259 C CA . LEU A 1 160 ? -5.778 16.107 0.587 1.00 79.50 160 LEU A CA 1
ATOM 1260 C C . LEU A 1 160 ? -6.927 16.099 -0.430 1.00 79.50 160 LEU A C 1
ATOM 1262 O O . LEU A 1 160 ? -8.067 15.802 -0.079 1.00 79.50 160 LEU A O 1
ATOM 1266 N N . THR A 1 161 ? -6.660 16.501 -1.673 1.00 81.81 161 THR A N 1
ATOM 1267 C CA . THR A 1 161 ? -7.687 16.505 -2.727 1.00 81.81 161 THR A CA 1
ATOM 1268 C C . THR A 1 161 ? -8.013 15.077 -3.144 1.00 81.81 161 THR A C 1
ATOM 1270 O O . THR A 1 161 ? -9.180 14.715 -3.247 1.00 81.81 161 THR A O 1
ATOM 1273 N N . MET A 1 162 ? -6.983 14.254 -3.313 1.00 77.81 162 MET A N 1
ATOM 1274 C CA . MET A 1 162 ? -7.124 12.865 -3.707 1.00 77.81 162 MET A CA 1
ATOM 1275 C C . MET A 1 162 ? -7.751 12.012 -2.602 1.00 77.81 162 MET A C 1
ATOM 1277 O O . MET A 1 162 ? -8.605 11.191 -2.911 1.00 77.81 162 MET A O 1
ATOM 1281 N N . ASP A 1 163 ? -7.428 12.260 -1.332 1.00 79.50 163 ASP A N 1
ATOM 1282 C CA . ASP A 1 163 ? -8.086 11.611 -0.192 1.00 79.50 163 ASP A CA 1
ATOM 1283 C C . ASP A 1 163 ? -9.598 11.897 -0.203 1.00 79.50 163 ASP A C 1
ATOM 1285 O O . ASP A 1 163 ? -10.405 10.978 -0.101 1.00 79.50 163 ASP A O 1
ATOM 1289 N N . LYS A 1 164 ? -10.005 13.155 -0.439 1.00 81.00 164 LYS A N 1
ATOM 1290 C CA . LYS A 1 164 ? -11.429 13.523 -0.565 1.00 81.00 164 LYS A CA 1
ATOM 1291 C C . LYS A 1 164 ? -12.116 12.847 -1.744 1.00 81.00 164 LYS A C 1
ATOM 1293 O O . LYS A 1 164 ? -13.288 12.485 -1.644 1.00 81.00 164 LYS A O 1
ATOM 1298 N N . GLU A 1 165 ? -11.422 12.727 -2.872 1.00 81.19 165 GLU A N 1
ATOM 1299 C CA . GLU A 1 165 ? -11.951 12.001 -4.019 1.00 81.19 165 GLU A CA 1
ATOM 1300 C C . GLU A 1 165 ? -12.163 10.533 -3.663 1.00 81.19 165 GLU A C 1
ATOM 1302 O O . GLU A 1 165 ? -13.276 10.042 -3.823 1.00 81.19 165 GLU A O 1
ATOM 1307 N N . ILE A 1 166 ? -11.143 9.858 -3.129 1.00 78.75 166 ILE A N 1
ATOM 1308 C CA . ILE A 1 166 ? -11.192 8.439 -2.760 1.00 78.75 166 ILE A CA 1
ATOM 1309 C C . ILE A 1 166 ? -12.353 8.172 -1.792 1.00 78.75 166 ILE A C 1
ATOM 1311 O O . ILE A 1 166 ? -13.211 7.351 -2.119 1.00 78.75 166 ILE A O 1
ATOM 1315 N N . SER A 1 167 ? -12.486 8.938 -0.705 1.00 77.69 167 SER A N 1
ATOM 1316 C CA . SER A 1 167 ? -13.615 8.800 0.230 1.00 77.69 167 SER A CA 1
ATOM 1317 C C . SER A 1 167 ? -14.982 9.047 -0.430 1.00 77.69 167 SER A C 1
ATOM 1319 O O . SER A 1 167 ? -15.957 8.365 -0.125 1.00 77.69 167 SER A O 1
ATOM 1321 N N . SER A 1 168 ? -15.085 9.972 -1.392 1.00 78.12 168 SER A N 1
ATOM 1322 C CA . SER A 1 168 ? -16.338 10.239 -2.128 1.00 78.12 168 SER A CA 1
ATOM 1323 C C . SER A 1 168 ? -16.764 9.081 -3.041 1.00 78.12 168 SER A C 1
ATOM 1325 O O . SER A 1 168 ? -17.959 8.812 -3.193 1.00 78.12 168 SER A O 1
ATOM 1327 N N . TYR A 1 169 ? -15.803 8.381 -3.651 1.00 70.00 169 TYR A N 1
ATOM 1328 C CA . TYR A 1 169 ? -16.086 7.192 -4.464 1.00 70.00 169 TYR A CA 1
ATOM 1329 C C . TYR A 1 169 ? -16.352 5.956 -3.613 1.00 70.00 169 TYR A C 1
ATOM 1331 O O . TYR A 1 169 ? -17.082 5.073 -4.046 1.00 70.00 169 TYR A O 1
ATOM 1339 N N . MET A 1 170 ? -15.757 5.891 -2.425 1.00 68.00 170 MET A N 1
ATOM 1340 C CA . MET A 1 170 ? -15.848 4.739 -1.539 1.00 68.00 170 MET A CA 1
ATOM 1341 C C . MET A 1 170 ? -17.050 4.798 -0.592 1.00 68.00 170 MET A C 1
ATOM 1343 O O . MET A 1 170 ? -17.504 3.741 -0.164 1.00 68.00 170 MET A O 1
ATOM 1347 N N . GLY A 1 171 ? -17.605 5.978 -0.316 1.00 58.25 171 GLY A N 1
ATOM 1348 C CA . GLY A 1 171 ? -18.837 6.149 0.460 1.00 58.25 171 GLY A CA 1
ATOM 1349 C C . GLY A 1 171 ? -20.143 5.888 -0.307 1.00 58.25 171 GLY A C 1
ATOM 1350 O O . GLY A 1 171 ? -21.215 6.103 0.258 1.00 58.25 171 GLY A O 1
ATOM 1351 N N . LYS A 1 172 ? -20.070 5.471 -1.578 1.00 48.31 172 LYS A N 1
ATOM 1352 C CA . LYS A 1 172 ? -21.214 5.057 -2.409 1.00 48.31 172 LYS A CA 1
ATOM 1353 C C . LYS A 1 172 ? -21.228 3.546 -2.580 1.00 48.31 172 LYS A C 1
ATOM 13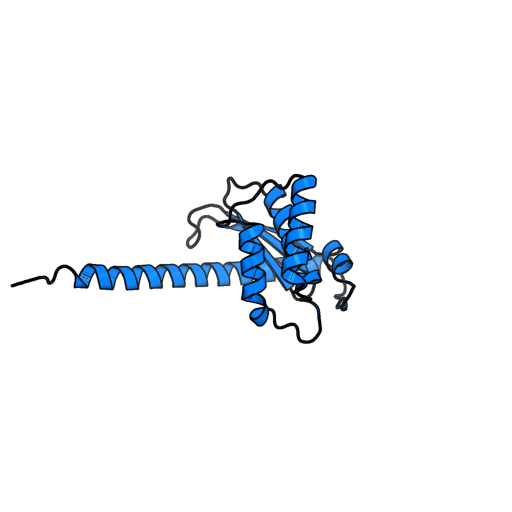55 O O . LYS A 1 172 ? -22.351 3.001 -2.617 1.00 48.31 172 LYS A O 1
#

InterPro domains:
  IPR029392 AP-5 complex subunit sigma-1 [PF15001] (26-167)
  IPR029392 AP-5 complex subunit sigma-1 [PTHR16120] (24-170)

Sequence (172 aa):
MRCWRDLGHCCQRTVDQRCLLWLRAEIFVLLHFKVRSAVSASREASGRVFVEAGLGEEAMALSEAEYGVLSLAHREPFAGRCAALWLGVQALAFTLVCQPHENLLLAEATLRNLTRHCLEELRLLGPGSEVLLKSDRVDVMLQRLLPHGQLLFLNHRFALTMDKEISSYMGK

Radius of gyration: 19.46 Å; Cα contacts (8 Å, |Δi|>4): 164; chains: 1; bounding box: 40×44×73 Å

Solvent-accessible surface area (backbone atoms only — not comparable to full-atom values): 10127 Å² total; per-residue (Å²): 144,81,80,81,72,63,61,57,60,54,53,49,51,56,51,53,52,49,51,52,53,48,44,51,51,51,47,49,53,56,48,50,53,53,50,52,51,50,47,52,53,50,44,66,72,66,68,64,80,89,70,88,58,54,80,91,36,48,71,58,46,59,73,69,38,47,74,52,76,42,82,40,64,73,42,85,79,41,100,43,56,30,37,35,40,39,37,36,42,86,100,43,74,49,75,48,81,38,56,75,86,55,60,62,71,58,50,49,53,50,52,53,50,52,47,49,48,41,34,67,67,63,36,57,66,33,93,86,48,58,66,78,82,44,45,71,60,49,51,56,49,40,52,70,65,26,49,96,74,41,88,64,88,67,49,74,72,52,43,57,51,49,52,54,48,52,52,60,67,57,76,108

Foldseek 3Di:
DDDPPVVVVVVVVVVVVVVVVVLVVVVVVVCVVVQVVVQVVQCVVVVDDQDLDEPPCQVVLLVPKDKDKDFDDCDPPDVAGWIWIWIDRRVDIFIAIGHPPDDVVLVVVLSSLLSSCCCNLQVCSYVPRPPVVCVVLSVVLCCLCQVVHHRDDQDPVNSVVSVVVSNVVSVD

Organism: Ictalurus punctatus (NCBI:txid7998)